Protein AF-A0A537YDV1-F1 (afdb_monomer_lite)

Sequence (171 aa):
MAINADSAADFANNITAQIGNPHTTGAFTPDIQFTTKGKDVPDKITSIGLTVATAITKVRFGMGRPDAKNRAATDEMVTAIADHEGKHRQIFEATAAAALTAAQRFVGTGNTTAANKALTTDLKCAANKQHEALDAQEGLLSVDAGLKVTKKASGAKYPCPAAAASGPKKP

Structure (mmCIF, N/CA/C/O backbone):
data_AF-A0A537YDV1-F1
#
_entry.id   AF-A0A537YDV1-F1
#
loop_
_atom_site.group_PDB
_atom_site.id
_atom_site.type_symbol
_atom_site.label_atom_id
_atom_site.label_alt_id
_atom_site.label_comp_id
_atom_site.label_asym_id
_atom_site.label_entity_id
_atom_site.label_seq_id
_atom_site.pdbx_PDB_ins_code
_atom_site.Cartn_x
_atom_site.Cartn_y
_atom_site.Cartn_z
_atom_site.occupancy
_atom_site.B_iso_or_equiv
_atom_site.auth_seq_id
_atom_site.auth_comp_id
_atom_site.auth_asym_id
_atom_site.auth_atom_id
_atom_site.pdbx_PDB_model_num
ATOM 1 N N . MET A 1 1 ? -3.318 5.305 -16.253 1.00 81.44 1 MET A N 1
ATOM 2 C CA . MET A 1 1 ? -2.460 6.386 -16.780 1.00 81.44 1 MET A CA 1
ATOM 3 C C . MET A 1 1 ? -1.471 5.781 -17.764 1.00 81.44 1 MET A C 1
ATOM 5 O O . MET A 1 1 ? -1.113 4.620 -17.583 1.00 81.44 1 MET A O 1
ATOM 9 N N . ALA A 1 2 ? -1.099 6.504 -18.818 1.00 87.75 2 ALA A N 1
ATOM 10 C CA . ALA A 1 2 ? -0.253 5.985 -19.891 1.00 87.75 2 ALA A CA 1
ATOM 11 C C . ALA A 1 2 ? 0.971 6.886 -20.102 1.00 87.75 2 ALA A C 1
ATOM 13 O O . ALA A 1 2 ? 0.832 8.105 -20.071 1.00 87.75 2 ALA A O 1
ATOM 14 N N . ILE A 1 3 ? 2.144 6.282 -20.306 1.00 88.44 3 ILE A N 1
ATOM 15 C CA . ILE A 1 3 ? 3.412 6.979 -20.553 1.00 88.44 3 ILE A CA 1
ATOM 16 C C . ILE A 1 3 ? 3.826 6.748 -22.003 1.00 88.44 3 ILE A C 1
ATOM 18 O O . ILE A 1 3 ? 4.059 5.608 -22.413 1.00 88.44 3 ILE A O 1
ATOM 22 N N . ASN A 1 4 ? 3.944 7.832 -22.762 1.00 91.19 4 ASN A N 1
ATOM 23 C CA . ASN A 1 4 ? 4.485 7.806 -24.117 1.00 91.19 4 ASN A CA 1
ATOM 24 C C . ASN A 1 4 ? 6.009 7.920 -24.025 1.00 91.19 4 ASN A C 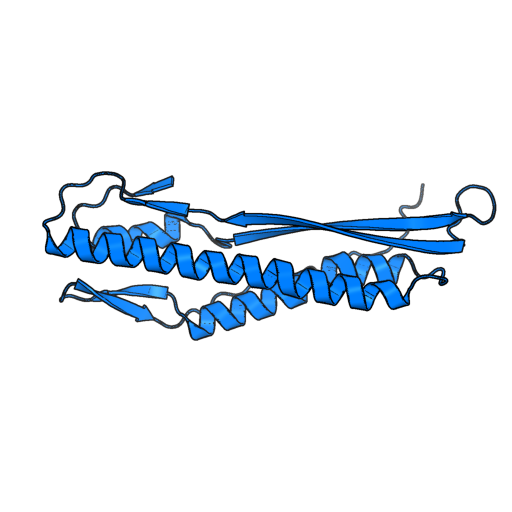1
ATOM 26 O O . ASN A 1 4 ? 6.512 8.879 -23.444 1.00 91.19 4 ASN A O 1
ATOM 30 N N . ALA A 1 5 ? 6.730 6.934 -24.554 1.00 90.69 5 ALA A N 1
ATOM 31 C CA . ALA A 1 5 ? 8.186 6.871 -24.480 1.00 90.69 5 ALA A CA 1
ATOM 32 C C . ALA A 1 5 ? 8.758 6.156 -25.709 1.00 90.69 5 ALA A C 1
ATOM 34 O O . ALA A 1 5 ? 8.248 5.107 -26.107 1.00 90.69 5 ALA A O 1
ATOM 35 N N . ASP A 1 6 ? 9.823 6.705 -26.286 1.00 91.88 6 ASP A N 1
ATOM 36 C CA . ASP A 1 6 ? 10.509 6.103 -27.435 1.00 91.88 6 ASP A CA 1
ATOM 37 C C . ASP A 1 6 ? 11.673 5.194 -27.004 1.00 91.88 6 ASP A C 1
ATOM 39 O O . ASP A 1 6 ? 12.198 4.432 -27.813 1.00 91.88 6 ASP A O 1
ATOM 43 N N . SER A 1 7 ? 12.037 5.202 -25.716 1.00 92.31 7 SER A N 1
ATOM 44 C CA . SER A 1 7 ? 13.035 4.307 -25.127 1.00 92.31 7 SER A CA 1
ATOM 45 C C . SER A 1 7 ? 12.639 3.831 -23.725 1.00 92.31 7 SER A C 1
ATOM 47 O O . SER A 1 7 ? 11.815 4.444 -23.040 1.00 92.31 7 SER A O 1
ATOM 49 N N . ALA A 1 8 ? 13.261 2.743 -23.265 1.00 90.94 8 ALA A N 1
ATOM 50 C CA . ALA A 1 8 ? 13.071 2.249 -21.902 1.00 90.94 8 ALA A CA 1
ATOM 51 C C . ALA A 1 8 ? 13.610 3.240 -20.851 1.00 90.94 8 ALA A C 1
ATOM 53 O O . ALA A 1 8 ? 13.020 3.392 -19.784 1.00 90.94 8 ALA A O 1
ATOM 54 N N . ALA A 1 9 ? 14.690 3.966 -21.157 1.00 90.00 9 ALA A N 1
ATOM 55 C CA . ALA A 1 9 ? 15.215 5.007 -20.274 1.00 90.00 9 ALA A CA 1
ATOM 56 C C . ALA A 1 9 ? 14.220 6.171 -20.112 1.00 90.00 9 ALA A C 1
ATOM 58 O O . ALA A 1 9 ? 13.983 6.624 -18.992 1.00 90.00 9 ALA A O 1
ATOM 59 N N . ASP A 1 10 ? 13.577 6.605 -21.200 1.00 91.00 10 ASP A N 1
ATOM 60 C CA . ASP A 1 10 ? 12.549 7.653 -21.148 1.00 91.00 10 ASP A CA 1
ATOM 61 C C . ASP A 1 10 ? 11.329 7.201 -20.349 1.00 91.00 10 ASP A C 1
ATOM 63 O O . ASP A 1 10 ? 10.787 7.960 -19.543 1.00 91.00 10 ASP A O 1
ATOM 67 N N . PHE A 1 11 ? 10.912 5.945 -20.529 1.00 91.69 11 PHE A N 1
ATOM 68 C CA . PHE A 1 11 ? 9.839 5.368 -19.729 1.00 91.69 11 PHE A CA 1
ATOM 69 C C . PHE A 1 11 ? 10.203 5.380 -18.237 1.00 91.69 11 PHE A C 1
ATOM 71 O O . PHE A 1 11 ? 9.433 5.908 -17.436 1.00 91.69 11 PHE A O 1
ATOM 78 N N . ALA A 1 12 ? 11.395 4.890 -17.872 1.00 88.38 12 ALA A N 1
ATOM 79 C CA . ALA A 1 12 ? 11.908 4.878 -16.498 1.00 88.38 12 ALA A CA 1
ATOM 80 C C . ALA A 1 12 ? 11.917 6.272 -15.853 1.00 88.38 12 ALA A C 1
ATOM 82 O O . ALA A 1 12 ? 11.454 6.431 -14.724 1.00 88.38 12 ALA A O 1
ATOM 83 N N . ASN A 1 13 ? 12.374 7.290 -16.584 1.00 85.88 13 ASN A N 1
ATOM 84 C CA . ASN A 1 13 ? 12.418 8.670 -16.097 1.00 85.88 13 ASN A CA 1
ATOM 85 C C . ASN A 1 13 ? 11.020 9.248 -15.828 1.00 85.88 13 ASN A C 1
ATOM 87 O O . ASN A 1 13 ? 10.839 10.038 -14.902 1.00 85.88 13 ASN A O 1
ATOM 91 N N . ASN A 1 14 ? 10.025 8.838 -16.614 1.00 87.31 14 ASN A N 1
ATOM 92 C CA . ASN A 1 14 ? 8.667 9.358 -16.508 1.00 87.31 14 ASN A CA 1
ATOM 93 C C . ASN A 1 14 ? 7.819 8.635 -15.454 1.00 87.31 14 ASN A C 1
ATOM 95 O O . ASN A 1 14 ? 6.864 9.228 -14.956 1.00 87.31 14 ASN A O 1
ATOM 99 N N . ILE A 1 15 ? 8.146 7.390 -15.084 1.00 85.81 15 ILE A N 1
ATOM 100 C CA . ILE A 1 15 ? 7.353 6.597 -14.127 1.00 85.81 15 ILE A CA 1
ATOM 101 C C . ILE A 1 15 ? 7.134 7.352 -12.816 1.00 85.81 15 ILE A C 1
ATOM 103 O O . ILE A 1 15 ? 5.983 7.526 -12.423 1.00 85.81 15 ILE A O 1
ATOM 107 N N . THR A 1 16 ? 8.198 7.837 -12.169 1.00 75.69 16 THR A N 1
ATOM 108 C CA . THR A 1 16 ? 8.116 8.461 -10.834 1.00 75.69 16 THR A CA 1
ATOM 109 C C . THR A 1 16 ? 7.170 9.660 -10.808 1.00 75.69 16 THR A C 1
ATOM 111 O O . THR A 1 16 ? 6.337 9.777 -9.912 1.00 75.69 16 THR A O 1
ATOM 114 N N . ALA A 1 17 ? 7.257 10.537 -11.813 1.00 78.31 17 ALA A N 1
ATOM 115 C CA . ALA A 1 17 ? 6.384 11.706 -11.918 1.00 78.31 17 ALA A CA 1
ATOM 116 C C . ALA A 1 17 ? 4.914 11.319 -12.134 1.00 78.31 17 ALA A C 1
ATOM 118 O O . ALA A 1 17 ? 4.011 12.037 -11.714 1.00 78.31 17 ALA A O 1
ATOM 119 N N . GLN A 1 18 ? 4.680 10.188 -12.794 1.00 80.25 18 GLN A N 1
ATOM 120 C CA . GLN A 1 18 ? 3.354 9.728 -13.173 1.00 80.25 18 GLN A CA 1
ATOM 121 C C . GLN A 1 18 ? 2.685 8.992 -12.005 1.00 80.25 18 GLN A C 1
ATOM 123 O O . GLN A 1 18 ? 1.529 9.267 -11.690 1.00 80.25 18 GLN A O 1
ATOM 128 N N . ILE A 1 19 ? 3.378 8.059 -11.341 1.00 76.81 19 ILE A N 1
ATOM 129 C CA . ILE A 1 19 ? 2.783 7.268 -10.247 1.00 76.81 19 ILE A CA 1
ATOM 130 C C . ILE A 1 19 ? 2.533 8.101 -8.984 1.00 76.81 19 ILE A C 1
ATOM 132 O O . ILE A 1 19 ? 1.613 7.792 -8.225 1.00 76.81 19 ILE A O 1
ATOM 136 N N . GLY A 1 20 ? 3.304 9.178 -8.797 1.00 71.56 20 GLY A N 1
ATOM 137 C CA . GLY A 1 20 ? 3.243 10.028 -7.614 1.00 71.56 20 GLY A CA 1
ATOM 138 C C . GLY A 1 20 ? 3.803 9.352 -6.359 1.00 71.56 20 GLY A C 1
ATOM 139 O O . GLY A 1 20 ? 4.278 8.222 -6.386 1.00 71.56 20 GLY A O 1
ATOM 140 N N . ASN A 1 21 ? 3.760 10.067 -5.235 1.00 67.50 21 ASN A N 1
ATOM 141 C CA . ASN A 1 21 ? 4.153 9.543 -3.930 1.00 67.50 21 ASN A CA 1
ATOM 142 C C . ASN A 1 21 ? 3.128 9.992 -2.870 1.00 67.50 21 ASN A C 1
ATOM 144 O O . ASN A 1 21 ? 2.980 11.204 -2.675 1.00 67.50 21 ASN A O 1
ATOM 148 N N . PRO A 1 22 ? 2.427 9.075 -2.175 1.00 65.81 22 PRO A N 1
ATOM 149 C CA . PRO A 1 22 ? 2.486 7.609 -2.290 1.00 65.81 22 PRO A CA 1
ATOM 150 C C . PRO A 1 22 ? 1.764 7.054 -3.535 1.00 65.81 22 PRO A C 1
ATOM 152 O O . PRO A 1 22 ? 0.717 7.567 -3.928 1.00 65.81 22 PRO A O 1
ATOM 155 N N . HIS A 1 23 ? 2.298 5.973 -4.118 1.00 74.44 23 HIS A N 1
ATOM 156 C CA . HIS A 1 23 ? 1.760 5.292 -5.315 1.00 74.44 23 HIS A CA 1
ATOM 157 C C . HIS A 1 23 ? 0.620 4.293 -5.032 1.00 74.44 23 HIS A C 1
ATOM 159 O O . HIS A 1 23 ? -0.228 4.052 -5.898 1.00 74.44 23 HIS A O 1
ATOM 165 N N . THR A 1 24 ? 0.519 3.810 -3.789 1.00 82.44 24 THR A N 1
ATOM 166 C CA . THR A 1 24 ? -0.660 3.110 -3.255 1.00 82.44 24 THR A CA 1
ATOM 167 C C . THR A 1 24 ? -1.204 3.874 -2.046 1.00 82.44 24 THR A C 1
ATOM 169 O O . THR A 1 24 ? -0.462 4.230 -1.131 1.00 82.44 24 THR A O 1
ATOM 172 N N . THR A 1 25 ? -2.518 4.106 -2.006 1.00 82.19 25 THR A N 1
ATOM 173 C CA . THR A 1 25 ? -3.193 4.764 -0.872 1.00 82.19 25 THR A CA 1
ATOM 174 C C . THR A 1 25 ? -4.179 3.826 -0.185 1.00 82.19 25 THR A C 1
ATOM 176 O O . THR A 1 25 ? -4.800 2.979 -0.830 1.00 82.19 25 THR A O 1
ATOM 179 N N . GLY A 1 26 ? -4.319 3.986 1.133 1.00 84.06 26 GLY A N 1
ATOM 180 C CA . GLY A 1 26 ? -5.252 3.234 1.968 1.00 84.06 26 GLY A CA 1
ATOM 181 C C . GLY A 1 26 ? -6.108 4.166 2.825 1.00 84.06 26 GLY A C 1
ATOM 182 O O . GLY A 1 26 ? -5.589 5.084 3.469 1.00 84.06 26 GLY A O 1
ATOM 183 N N . ALA A 1 27 ? -7.417 3.923 2.837 1.00 86.94 27 ALA A N 1
ATOM 184 C CA . ALA A 1 27 ? -8.377 4.542 3.739 1.00 86.94 27 ALA A CA 1
ATOM 185 C C . ALA A 1 27 ? -8.967 3.480 4.674 1.00 86.94 27 ALA A C 1
ATOM 187 O O . ALA A 1 27 ? -9.393 2.410 4.234 1.00 86.94 27 ALA A O 1
ATOM 188 N N . PHE A 1 28 ? -8.980 3.798 5.968 1.00 89.88 28 PHE A N 1
ATOM 189 C CA . PHE A 1 28 ? -9.448 2.920 7.037 1.00 89.88 28 PHE A CA 1
ATOM 190 C C . PHE A 1 28 ? -10.646 3.572 7.707 1.00 89.88 28 PHE A C 1
ATOM 192 O O . PHE A 1 28 ? -10.526 4.667 8.262 1.00 89.88 28 PHE A O 1
ATOM 199 N N . THR A 1 29 ? -11.793 2.909 7.648 1.00 91.25 29 THR A N 1
ATOM 200 C CA . THR A 1 29 ? -13.035 3.394 8.249 1.00 91.25 29 THR A CA 1
ATOM 201 C C . THR A 1 29 ? -13.477 2.397 9.315 1.00 91.25 29 THR A C 1
ATOM 203 O O . THR A 1 29 ? -13.995 1.331 8.969 1.00 91.25 29 THR A O 1
ATOM 206 N N . PRO A 1 30 ? -13.234 2.698 10.603 1.00 91.75 30 PRO A N 1
ATOM 207 C CA . PRO A 1 30 ? -13.720 1.878 11.703 1.00 91.75 30 PRO A CA 1
ATOM 208 C C . PRO A 1 30 ? -15.245 1.910 11.772 1.00 91.75 30 PRO A C 1
ATOM 210 O O . PRO A 1 30 ? -15.852 2.969 11.617 1.00 91.75 30 PRO A O 1
ATOM 213 N N . ASP A 1 31 ? -15.840 0.767 12.084 1.00 92.44 31 ASP A N 1
ATOM 214 C CA . ASP A 1 31 ? -17.250 0.635 12.442 1.00 92.44 31 ASP A CA 1
ATOM 215 C C . ASP A 1 31 ? -17.317 0.121 13.883 1.00 92.44 31 ASP A C 1
ATOM 217 O O . ASP A 1 31 ? -17.062 -1.052 14.143 1.00 92.44 31 ASP A O 1
ATOM 221 N N . ILE A 1 32 ? -17.546 1.011 14.850 1.00 90.38 32 ILE A N 1
ATOM 222 C CA . ILE A 1 32 ? -17.566 0.661 16.277 1.00 90.38 32 ILE A CA 1
ATOM 223 C C . ILE A 1 32 ? -18.982 0.870 16.799 1.00 90.38 32 ILE A C 1
ATOM 225 O O . ILE A 1 32 ? -19.442 2.005 16.931 1.00 90.38 32 ILE A O 1
ATOM 229 N N . GLN A 1 33 ? -19.644 -0.226 17.154 1.00 91.88 33 GLN A N 1
ATOM 230 C CA . GLN A 1 33 ? -20.973 -0.212 17.756 1.00 91.88 33 GLN A CA 1
ATOM 231 C C . GLN A 1 33 ? -20.860 -0.296 19.277 1.00 91.88 33 GLN A C 1
ATOM 233 O O . GLN A 1 33 ? -20.025 -1.033 19.806 1.00 91.88 33 GLN A O 1
ATOM 238 N N . PHE A 1 34 ? -21.701 0.449 19.994 1.00 91.38 34 PHE A N 1
ATOM 239 C CA . PHE A 1 34 ? -21.701 0.480 21.455 1.00 91.38 34 PHE A CA 1
ATOM 240 C C . PHE A 1 34 ? -23.113 0.587 22.035 1.00 91.38 34 PHE A C 1
ATOM 242 O O . PHE A 1 34 ? -24.007 1.179 21.432 1.00 91.38 34 PHE A O 1
ATOM 249 N N . THR A 1 35 ? -23.309 0.034 23.232 1.00 89.25 35 THR A N 1
ATOM 250 C CA . THR A 1 35 ? -24.458 0.355 24.083 1.00 89.25 35 THR A CA 1
ATOM 251 C C . THR A 1 35 ? -24.301 1.755 24.661 1.00 89.25 35 THR A C 1
ATOM 253 O O . THR A 1 35 ? -23.182 2.236 24.850 1.00 89.25 35 THR A O 1
ATOM 256 N N . THR A 1 36 ? -25.415 2.405 24.986 1.00 86.31 36 THR A N 1
ATOM 257 C CA . THR A 1 36 ? -25.421 3.701 25.668 1.00 86.31 36 THR A CA 1
ATOM 258 C C . THR A 1 36 ? -25.931 3.572 27.099 1.00 86.31 36 THR A C 1
ATOM 260 O O . THR A 1 36 ? -26.824 2.777 27.397 1.00 86.31 36 THR A O 1
ATOM 263 N N . LYS A 1 37 ? -25.380 4.383 28.004 1.00 82.56 37 LYS A N 1
ATOM 264 C CA . LYS A 1 37 ? -25.906 4.581 29.355 1.00 82.56 37 LYS A CA 1
ATOM 265 C C . LYS A 1 37 ? -26.574 5.952 29.430 1.00 82.56 37 LYS A C 1
ATOM 267 O O . LYS A 1 37 ? -25.917 6.967 29.627 1.00 82.56 37 LYS A O 1
ATOM 272 N N . GLY A 1 38 ? -27.897 5.981 29.293 1.00 75.38 38 GLY A N 1
ATOM 273 C CA . GLY A 1 38 ? -28.655 7.234 29.216 1.00 75.38 38 GLY A CA 1
ATOM 274 C C . GLY A 1 38 ? -28.572 7.882 27.831 1.00 75.38 38 GLY A C 1
ATOM 275 O O . GLY A 1 38 ? -28.255 7.213 26.849 1.00 75.38 38 GLY A O 1
ATOM 276 N N . LYS A 1 39 ? -28.896 9.178 27.737 1.00 68.25 39 LYS A N 1
ATOM 277 C CA . LYS A 1 39 ? -28.873 9.909 26.462 1.00 68.25 39 LYS A CA 1
ATOM 278 C C . LYS A 1 39 ? -27.422 10.105 26.009 1.00 68.25 39 LYS A C 1
ATOM 280 O O . LYS A 1 39 ? -26.713 10.942 26.555 1.00 68.25 39 LYS A O 1
ATOM 285 N N . ASP A 1 40 ? -27.005 9.289 25.046 1.00 72.81 40 ASP A N 1
ATOM 286 C CA . ASP A 1 40 ? -25.801 9.461 24.222 1.00 72.81 40 ASP A CA 1
ATOM 287 C C . ASP A 1 40 ? -24.436 9.303 24.914 1.00 72.81 40 ASP A C 1
ATOM 289 O O . ASP A 1 40 ? -23.415 9.705 24.358 1.00 72.81 40 ASP A O 1
ATOM 293 N N . VAL A 1 41 ? -24.370 8.667 26.090 1.00 80.00 41 VAL A N 1
ATOM 294 C CA . VAL A 1 41 ? -23.084 8.307 26.719 1.00 80.00 41 VAL A CA 1
ATOM 295 C C . VAL A 1 41 ? -22.714 6.872 26.333 1.00 80.00 41 VAL A C 1
ATOM 297 O O . VAL A 1 41 ? -23.433 5.957 26.738 1.00 80.00 41 VAL A O 1
ATOM 300 N N . PRO A 1 42 ? -21.621 6.631 25.584 1.00 80.06 42 PRO A N 1
ATOM 301 C CA . PRO A 1 42 ? -21.154 5.278 25.282 1.00 80.06 42 PRO A CA 1
ATOM 302 C C . PRO A 1 42 ? -20.832 4.497 26.564 1.00 80.06 42 PRO A C 1
ATOM 304 O O . PRO A 1 42 ? -20.158 5.017 27.451 1.00 80.06 42 PRO A O 1
ATOM 307 N N . ASP A 1 43 ? -21.298 3.252 26.656 1.00 88.19 43 ASP A N 1
ATOM 308 C CA . ASP A 1 43 ? -21.086 2.359 27.802 1.00 88.19 43 ASP A CA 1
ATOM 309 C C . ASP A 1 43 ? -20.131 1.220 27.447 1.00 88.19 43 ASP A C 1
ATOM 311 O O . ASP A 1 43 ? -19.007 1.168 27.946 1.00 88.19 43 ASP A O 1
ATOM 315 N N . LYS A 1 44 ? -20.549 0.316 26.556 1.00 92.94 44 LYS A N 1
ATOM 316 C CA . LYS A 1 44 ? -19.748 -0.847 26.166 1.00 92.94 44 LYS A CA 1
ATOM 317 C C . LYS A 1 44 ? -19.797 -1.069 24.674 1.00 92.94 44 LYS A C 1
ATOM 319 O O . LYS A 1 44 ? -20.861 -1.038 24.068 1.00 92.94 44 LYS A O 1
ATOM 324 N N . ILE A 1 45 ? -18.646 -1.363 24.092 1.00 93.44 45 ILE A N 1
ATOM 325 C CA . ILE A 1 45 ? -18.541 -1.775 22.699 1.00 93.44 45 ILE A CA 1
ATOM 326 C C . ILE A 1 45 ? -19.196 -3.150 22.534 1.00 93.44 45 ILE A C 1
ATOM 328 O O . ILE A 1 45 ? -18.855 -4.091 23.252 1.00 93.44 45 ILE A O 1
ATOM 332 N N . THR A 1 46 ? -20.110 -3.268 21.577 1.00 94.12 46 THR A N 1
ATOM 333 C CA . THR A 1 46 ? -20.813 -4.514 21.236 1.00 94.12 46 THR A CA 1
ATOM 334 C C . THR A 1 46 ? -20.221 -5.190 20.009 1.00 94.12 46 THR A C 1
ATOM 336 O O . THR A 1 46 ? -20.207 -6.415 19.936 1.00 94.12 46 THR A O 1
ATOM 339 N N . SER A 1 47 ? -19.718 -4.404 19.059 1.00 94.12 47 SER A N 1
ATOM 340 C CA . SER A 1 47 ? -19.141 -4.898 17.813 1.00 94.12 47 SER A CA 1
ATOM 341 C C . SER A 1 47 ? -18.078 -3.937 17.294 1.00 94.12 47 SER A C 1
ATOM 343 O O . SER A 1 47 ? -18.158 -2.725 17.506 1.00 94.12 47 SER A O 1
ATOM 345 N N . ILE A 1 48 ? -17.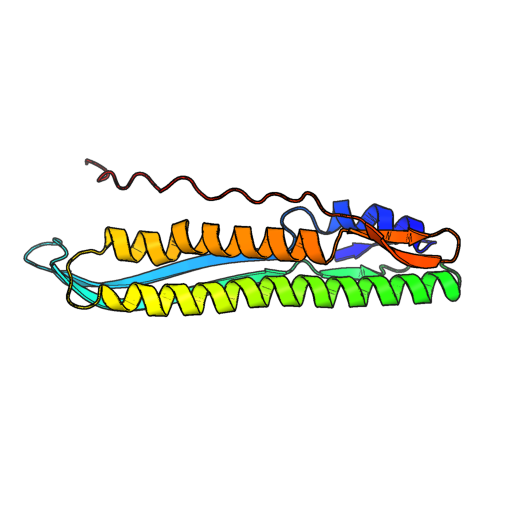079 -4.498 16.618 1.00 95.31 48 ILE A N 1
ATOM 346 C CA . ILE A 1 48 ? -16.020 -3.761 15.936 1.00 95.31 48 ILE A CA 1
ATOM 347 C C . ILE A 1 48 ? -15.852 -4.356 14.541 1.00 95.31 48 ILE A C 1
ATOM 349 O O . ILE A 1 48 ? -15.573 -5.546 14.393 1.00 95.31 48 ILE A O 1
ATOM 353 N N . GLY A 1 49 ? -15.963 -3.499 13.537 1.00 93.75 49 GLY A N 1
ATOM 354 C CA . GLY A 1 49 ? -15.637 -3.750 12.147 1.00 93.75 49 GLY A CA 1
ATOM 355 C C . GLY A 1 49 ? -14.619 -2.740 11.624 1.00 93.75 49 GLY A C 1
ATOM 356 O O . GLY A 1 49 ? -14.326 -1.712 12.243 1.00 93.75 49 GLY A O 1
ATOM 357 N N . LEU A 1 50 ? -14.067 -3.046 10.456 1.00 94.62 50 LEU A N 1
ATOM 358 C CA . LEU A 1 50 ? -13.157 -2.167 9.740 1.00 94.62 50 LEU A CA 1
ATOM 359 C C . LEU A 1 50 ? -13.399 -2.313 8.242 1.00 94.62 50 LEU A C 1
ATOM 361 O O . LEU A 1 50 ? -13.270 -3.407 7.695 1.00 94.62 50 LEU A O 1
ATOM 365 N N . THR A 1 51 ? -13.701 -1.203 7.578 1.00 93.62 51 THR A N 1
ATOM 366 C CA . THR A 1 51 ? -13.692 -1.133 6.116 1.00 93.62 51 THR A CA 1
ATOM 367 C C . THR A 1 51 ? -12.342 -0.610 5.648 1.00 93.62 51 THR A C 1
ATOM 369 O O . THR A 1 51 ? -11.858 0.413 6.138 1.00 93.62 51 THR A O 1
ATOM 372 N N . VAL A 1 52 ? -11.741 -1.314 4.689 1.00 91.88 52 VAL A N 1
ATOM 373 C CA . VAL A 1 52 ? -10.463 -0.952 4.072 1.00 91.88 52 VAL A CA 1
ATOM 374 C C . VAL A 1 52 ? -10.709 -0.654 2.601 1.00 91.88 52 VAL A C 1
ATOM 376 O O . VAL A 1 52 ? -11.156 -1.525 1.858 1.00 91.88 52 VAL A O 1
ATOM 379 N N . ALA A 1 53 ? -10.396 0.563 2.172 1.00 90.31 53 ALA A N 1
ATOM 380 C CA . ALA A 1 53 ? -10.393 0.934 0.764 1.00 90.31 53 ALA A CA 1
ATOM 381 C C . ALA A 1 53 ? -8.954 1.203 0.322 1.00 90.31 53 ALA A C 1
ATOM 383 O O . ALA A 1 53 ? -8.279 2.059 0.893 1.00 90.31 53 ALA A O 1
ATOM 384 N N . THR A 1 54 ? -8.483 0.471 -0.688 1.00 88.94 54 THR A N 1
ATOM 385 C CA . THR A 1 54 ? -7.158 0.672 -1.287 1.00 88.94 54 THR A CA 1
ATOM 386 C C . THR A 1 54 ? -7.287 1.131 -2.733 1.00 88.94 54 THR A C 1
ATOM 388 O O . THR A 1 54 ? -8.168 0.682 -3.469 1.00 88.94 54 THR A O 1
ATOM 391 N N . ALA A 1 55 ? -6.394 2.023 -3.151 1.00 85.94 55 ALA A N 1
ATOM 392 C CA . ALA A 1 55 ? -6.267 2.453 -4.536 1.00 85.94 55 ALA A CA 1
ATOM 393 C C . ALA A 1 55 ? -4.808 2.328 -4.983 1.00 85.94 55 ALA A C 1
ATOM 395 O O . ALA A 1 55 ? -3.906 2.810 -4.299 1.00 85.94 55 ALA A O 1
ATOM 396 N N . ILE A 1 56 ? -4.609 1.684 -6.137 1.00 84.69 56 ILE A N 1
ATOM 397 C CA . ILE A 1 56 ? -3.307 1.517 -6.790 1.00 84.69 56 ILE A CA 1
ATOM 398 C C . ILE A 1 56 ? -3.290 2.350 -8.067 1.00 84.69 56 ILE A C 1
ATOM 400 O O . ILE A 1 56 ? -4.129 2.147 -8.956 1.00 84.69 56 ILE A O 1
ATOM 404 N N . THR A 1 57 ? -2.291 3.213 -8.207 1.00 82.44 57 THR A N 1
ATOM 405 C CA . THR A 1 57 ? -2.023 3.891 -9.474 1.00 82.44 57 THR A CA 1
ATOM 406 C C . THR A 1 57 ? -1.319 2.933 -10.435 1.00 82.44 57 THR A C 1
ATOM 408 O O . THR A 1 57 ? -0.204 2.492 -10.190 1.00 82.44 57 THR A O 1
ATOM 411 N N . LYS A 1 58 ? -1.960 2.607 -11.567 1.00 81.75 58 LYS A N 1
ATOM 412 C CA . LYS A 1 58 ? -1.372 1.746 -12.612 1.00 81.75 58 LYS A CA 1
ATOM 413 C C . LYS A 1 58 ? -0.840 2.564 -13.790 1.00 81.75 58 LYS A C 1
ATOM 415 O O . LYS A 1 58 ? -1.596 3.314 -14.428 1.00 81.75 58 LYS A O 1
ATOM 420 N N . VAL A 1 59 ? 0.430 2.346 -14.125 1.00 85.69 59 VAL A N 1
ATOM 421 C CA . VAL A 1 59 ? 1.071 2.820 -15.361 1.00 85.69 59 VAL A CA 1
ATOM 422 C C . VAL A 1 59 ? 0.920 1.805 -16.486 1.00 85.69 59 VAL A C 1
ATOM 424 O O . VAL A 1 59 ? 0.855 0.598 -16.264 1.00 85.69 59 VAL A O 1
ATOM 427 N N . ARG A 1 60 ? 0.840 2.312 -17.714 1.00 87.38 60 ARG A N 1
ATOM 428 C CA . ARG A 1 60 ? 0.837 1.528 -18.950 1.00 87.38 60 ARG A CA 1
ATOM 429 C C . ARG A 1 60 ? 1.735 2.210 -19.970 1.00 87.38 60 ARG A C 1
ATOM 431 O O . ARG A 1 60 ? 1.864 3.434 -19.951 1.00 87.38 60 ARG A O 1
ATOM 438 N N . PHE A 1 61 ? 2.291 1.437 -20.891 1.00 88.12 61 PHE A N 1
ATOM 439 C CA . PHE A 1 61 ? 2.940 2.001 -22.065 1.00 88.12 61 PHE A CA 1
ATOM 440 C C . PHE A 1 61 ? 1.896 2.609 -23.022 1.00 88.12 61 PHE A C 1
ATOM 442 O O . PHE A 1 61 ? 0.895 1.969 -23.341 1.00 88.12 61 PHE A O 1
ATOM 449 N N . GLY A 1 62 ? 2.101 3.868 -23.420 1.00 84.62 62 GLY A N 1
ATOM 450 C CA . GLY A 1 62 ? 1.112 4.729 -24.084 1.00 84.62 62 GLY A CA 1
ATOM 451 C C . GLY A 1 62 ? 1.258 4.898 -25.599 1.00 84.62 62 GLY A C 1
ATOM 452 O O . GLY A 1 62 ? 0.516 5.685 -26.176 1.00 84.62 62 GLY A O 1
ATOM 453 N N . MET A 1 63 ? 2.130 4.111 -26.245 1.00 74.81 63 MET A N 1
ATOM 454 C CA . MET A 1 63 ? 2.396 4.100 -27.700 1.00 74.81 63 MET A CA 1
ATOM 455 C C . MET A 1 63 ? 3.434 5.114 -28.221 1.00 74.81 63 MET A C 1
ATOM 457 O O . MET A 1 63 ? 3.174 5.851 -29.170 1.00 74.81 63 MET A O 1
ATOM 461 N N . GLY A 1 64 ? 4.650 5.096 -27.667 1.00 83.06 64 GLY A N 1
ATOM 462 C CA . GLY A 1 64 ? 5.822 5.611 -28.397 1.00 83.06 64 GLY A CA 1
ATOM 463 C C . GLY A 1 64 ? 6.266 4.675 -29.532 1.00 83.06 64 GLY A C 1
ATOM 464 O O . GLY A 1 64 ? 5.601 3.673 -29.821 1.00 83.06 64 GLY A O 1
ATOM 465 N N . ARG A 1 65 ? 7.407 4.969 -30.163 1.00 88.19 65 ARG A N 1
ATOM 466 C CA . ARG A 1 65 ? 8.010 4.170 -31.251 1.00 88.19 65 ARG A CA 1
ATOM 467 C C . ARG A 1 65 ? 9.335 3.488 -30.848 1.00 88.19 65 ARG A C 1
ATOM 469 O O . ARG A 1 65 ? 10.318 3.634 -31.575 1.00 88.19 65 ARG A O 1
ATOM 476 N N . PRO A 1 66 ? 9.397 2.740 -29.730 1.00 91.00 66 PRO A N 1
ATOM 477 C CA . PRO A 1 66 ? 10.610 2.037 -29.343 1.00 91.00 66 PRO A CA 1
ATOM 478 C C . PRO A 1 66 ? 10.922 0.901 -30.316 1.00 91.00 66 PRO A C 1
ATOM 480 O O . PRO A 1 66 ? 10.023 0.269 -30.879 1.00 91.00 66 PRO A O 1
ATOM 483 N N . ASP A 1 67 ? 12.208 0.588 -30.458 1.00 93.44 67 ASP A N 1
ATOM 484 C CA . ASP A 1 67 ? 12.615 -0.678 -31.058 1.00 93.44 67 ASP A CA 1
ATOM 485 C C . ASP A 1 67 ? 12.176 -1.879 -30.192 1.00 93.44 67 ASP A C 1
ATOM 487 O O . ASP A 1 67 ? 11.716 -1.742 -29.053 1.00 93.44 67 ASP A O 1
ATOM 491 N N . ALA A 1 68 ? 12.320 -3.091 -30.732 1.00 92.81 68 ALA A N 1
ATOM 492 C CA . ALA A 1 68 ? 11.869 -4.308 -30.059 1.00 92.81 68 ALA A CA 1
ATOM 493 C C . ALA A 1 68 ? 12.532 -4.533 -28.685 1.00 92.81 68 ALA A C 1
ATOM 495 O O . ALA A 1 68 ? 11.880 -5.044 -27.774 1.00 92.81 68 ALA A O 1
ATOM 496 N N . LYS A 1 69 ? 13.802 -4.139 -28.515 1.00 92.69 69 LYS A N 1
ATOM 497 C CA . LYS A 1 69 ? 14.530 -4.326 -27.251 1.00 92.69 69 LYS A CA 1
ATOM 498 C C . LYS A 1 69 ? 14.032 -3.353 -26.185 1.00 92.69 69 LYS A C 1
ATOM 500 O O . LYS A 1 69 ? 13.763 -3.761 -25.059 1.00 92.69 69 LYS A O 1
ATOM 505 N N . ASN A 1 70 ? 13.845 -2.088 -26.551 1.00 93.50 70 ASN A N 1
ATOM 506 C CA . ASN A 1 70 ? 13.282 -1.068 -25.671 1.00 93.50 70 ASN A CA 1
ATOM 507 C C . ASN A 1 70 ? 11.834 -1.385 -25.286 1.00 93.50 70 ASN A C 1
ATOM 509 O O . ASN A 1 70 ? 11.445 -1.181 -24.134 1.00 93.50 70 ASN A O 1
ATOM 513 N N . ARG A 1 71 ? 11.043 -1.924 -26.222 1.00 93.12 71 ARG A N 1
ATOM 514 C CA . ARG A 1 71 ? 9.674 -2.366 -25.941 1.00 93.12 71 ARG A CA 1
ATOM 515 C C . ARG A 1 71 ? 9.648 -3.499 -24.919 1.00 93.12 71 ARG A C 1
ATOM 517 O O . ARG A 1 71 ? 8.908 -3.401 -23.949 1.00 93.12 71 ARG A O 1
ATOM 524 N N . ALA A 1 72 ? 10.497 -4.512 -25.090 1.00 92.38 72 ALA A N 1
ATOM 525 C CA . ALA A 1 72 ? 10.598 -5.624 -24.147 1.00 92.38 72 ALA A CA 1
ATOM 526 C C . ALA A 1 72 ? 10.984 -5.153 -22.734 1.00 92.38 72 ALA A C 1
ATOM 528 O O . ALA A 1 72 ? 10.315 -5.511 -21.768 1.00 92.38 72 ALA A O 1
ATOM 529 N N . ALA A 1 73 ? 11.994 -4.283 -22.614 1.00 92.81 73 ALA A N 1
ATOM 530 C CA . ALA A 1 73 ? 12.384 -3.704 -21.327 1.00 92.81 73 ALA A CA 1
ATOM 531 C C . ALA A 1 73 ? 11.265 -2.842 -20.702 1.00 92.81 73 ALA A C 1
ATOM 533 O O . ALA A 1 73 ? 11.084 -2.830 -19.486 1.00 92.81 73 ALA A O 1
ATOM 534 N N . THR A 1 74 ? 10.478 -2.139 -21.524 1.00 93.56 74 THR A N 1
ATOM 535 C CA . THR A 1 74 ? 9.315 -1.366 -21.054 1.00 93.56 74 THR A CA 1
ATOM 536 C C . THR A 1 74 ? 8.212 -2.266 -20.504 1.00 93.56 74 THR A C 1
ATOM 538 O O . THR A 1 74 ? 7.676 -1.993 -19.429 1.00 93.56 74 THR A O 1
ATOM 541 N N . ASP A 1 75 ? 7.898 -3.357 -21.200 1.00 92.12 75 ASP A N 1
ATOM 542 C CA . ASP A 1 75 ? 6.895 -4.329 -20.761 1.00 92.12 75 ASP A CA 1
ATOM 543 C C . ASP A 1 75 ? 7.333 -5.039 -19.458 1.00 92.12 75 ASP A C 1
ATOM 545 O O . ASP A 1 75 ? 6.513 -5.257 -18.558 1.00 92.12 75 ASP A O 1
ATOM 549 N N . GLU A 1 76 ? 8.633 -5.319 -19.302 1.00 92.44 76 GLU A N 1
ATOM 550 C CA . GLU A 1 76 ? 9.219 -5.829 -18.054 1.00 92.44 76 GLU A CA 1
ATOM 551 C C . GLU A 1 76 ? 9.033 -4.837 -16.895 1.00 92.44 76 GLU A C 1
ATOM 553 O O . GLU A 1 76 ? 8.564 -5.222 -15.822 1.00 92.44 76 GLU A O 1
ATOM 558 N N . MET A 1 77 ? 9.308 -3.545 -17.111 1.00 90.94 77 MET A N 1
ATOM 559 C CA . MET A 1 77 ? 9.075 -2.513 -16.094 1.00 90.94 77 MET A CA 1
ATOM 560 C C . MET A 1 77 ? 7.598 -2.380 -15.715 1.00 90.94 77 MET A C 1
ATOM 562 O O . MET A 1 77 ? 7.287 -2.274 -14.532 1.00 90.94 77 MET A O 1
ATOM 566 N N . VAL A 1 78 ? 6.673 -2.402 -16.682 1.00 91.69 78 VAL A N 1
ATOM 567 C CA . VAL A 1 78 ? 5.224 -2.344 -16.400 1.00 91.69 78 VAL A CA 1
ATOM 568 C C . VAL A 1 78 ? 4.796 -3.512 -15.512 1.00 91.69 78 VAL A C 1
ATOM 570 O O . VAL A 1 78 ? 4.026 -3.314 -14.569 1.00 91.69 78 VAL A O 1
ATOM 573 N N . THR A 1 79 ? 5.318 -4.708 -15.784 1.00 91.12 79 THR A N 1
ATOM 574 C CA . THR A 1 79 ? 5.051 -5.908 -14.981 1.00 91.12 79 THR A CA 1
ATOM 575 C C . THR A 1 79 ? 5.625 -5.762 -13.572 1.00 91.12 79 THR A C 1
ATOM 577 O O . THR A 1 79 ? 4.898 -5.926 -12.595 1.00 91.12 79 THR A O 1
ATOM 580 N N . ALA A 1 80 ? 6.891 -5.349 -13.455 1.00 90.19 80 ALA A N 1
ATOM 581 C CA . ALA A 1 80 ? 7.550 -5.146 -12.167 1.00 90.19 80 ALA A CA 1
ATOM 582 C C . ALA A 1 80 ? 6.829 -4.109 -11.287 1.00 90.19 80 ALA A C 1
ATOM 584 O O . ALA A 1 80 ? 6.711 -4.307 -10.078 1.00 90.19 80 ALA A O 1
ATOM 585 N N . ILE A 1 81 ? 6.310 -3.029 -11.882 1.00 89.25 81 ILE A N 1
ATOM 586 C CA . ILE A 1 81 ? 5.523 -2.019 -11.160 1.00 89.25 81 ILE A CA 1
ATOM 587 C C . ILE A 1 81 ? 4.200 -2.611 -10.686 1.00 89.25 81 ILE A C 1
ATOM 589 O O . ILE A 1 81 ? 3.845 -2.454 -9.523 1.00 89.25 81 ILE A O 1
ATOM 593 N N . ALA A 1 82 ? 3.473 -3.315 -11.555 1.00 89.06 82 ALA A N 1
ATOM 594 C CA . ALA A 1 82 ? 2.202 -3.925 -11.175 1.00 89.06 82 ALA A CA 1
ATOM 595 C C . ALA A 1 82 ? 2.356 -4.898 -9.990 1.00 89.06 82 ALA A C 1
ATOM 597 O O . ALA A 1 82 ? 1.519 -4.888 -9.083 1.00 89.06 82 ALA A O 1
ATOM 598 N N . ASP A 1 83 ? 3.435 -5.680 -9.975 1.00 90.44 83 ASP A N 1
ATOM 599 C CA . ASP A 1 83 ? 3.755 -6.603 -8.886 1.00 90.44 83 ASP A CA 1
ATOM 600 C C . ASP A 1 83 ? 4.120 -5.868 -7.588 1.00 90.44 83 ASP A C 1
ATOM 602 O O . ASP A 1 83 ? 3.642 -6.240 -6.512 1.00 90.44 83 ASP A O 1
ATOM 606 N N . HIS A 1 84 ? 4.936 -4.812 -7.672 1.00 90.06 84 HIS A N 1
ATOM 607 C CA . HIS A 1 84 ? 5.331 -3.988 -6.525 1.00 90.06 84 HIS A CA 1
ATOM 608 C C . HIS A 1 84 ? 4.120 -3.317 -5.858 1.00 90.06 84 HIS A C 1
ATOM 610 O O . HIS A 1 84 ? 3.897 -3.466 -4.654 1.00 90.06 84 HIS A O 1
ATOM 616 N N . GLU A 1 85 ? 3.256 -2.674 -6.645 1.00 88.94 85 GLU A N 1
ATOM 617 C CA . GLU A 1 85 ? 2.031 -2.058 -6.128 1.00 88.94 85 GLU A CA 1
ATOM 618 C C . GLU A 1 85 ? 1.053 -3.092 -5.543 1.00 88.94 85 GLU A C 1
ATOM 620 O O . GLU A 1 85 ? 0.352 -2.835 -4.559 1.00 88.94 85 GLU A O 1
ATOM 625 N N . GLY A 1 86 ? 1.016 -4.298 -6.119 1.00 90.94 86 GLY A N 1
ATOM 626 C CA . GLY A 1 86 ? 0.249 -5.418 -5.577 1.00 90.94 86 GLY A CA 1
ATOM 627 C C . GLY A 1 86 ? 0.668 -5.777 -4.148 1.00 90.94 86 GLY A C 1
ATOM 628 O O . GLY A 1 86 ? -0.192 -5.993 -3.290 1.00 90.94 86 GLY A O 1
ATOM 629 N N . LYS A 1 87 ? 1.973 -5.769 -3.858 1.00 92.94 87 LYS A N 1
ATOM 630 C CA . LYS A 1 87 ? 2.514 -6.027 -2.512 1.00 92.94 87 LYS A CA 1
ATOM 631 C C . LYS A 1 87 ? 2.166 -4.914 -1.527 1.00 92.94 87 LYS A C 1
ATOM 633 O O . LYS A 1 87 ? 1.794 -5.205 -0.392 1.00 92.94 87 LYS A O 1
ATOM 638 N N . HIS A 1 88 ? 2.193 -3.649 -1.947 1.00 92.06 88 HIS A N 1
ATOM 639 C CA . HIS A 1 88 ? 1.726 -2.546 -1.101 1.00 92.06 88 HIS A CA 1
ATOM 640 C C . HIS A 1 88 ? 0.257 -2.687 -0.704 1.00 92.06 88 HIS A C 1
ATOM 642 O O . HIS A 1 88 ? -0.101 -2.471 0.454 1.00 92.06 88 HIS A O 1
ATOM 648 N N . ARG A 1 89 ? -0.609 -3.105 -1.628 1.00 92.31 89 ARG A N 1
ATOM 649 C CA . ARG A 1 89 ? -2.001 -3.400 -1.280 1.00 92.31 89 ARG A CA 1
ATOM 650 C C . ARG A 1 89 ? -2.118 -4.542 -0.268 1.00 92.31 89 ARG A C 1
ATOM 652 O O . ARG A 1 89 ? -2.888 -4.416 0.683 1.00 92.31 89 ARG A O 1
ATOM 659 N N . GLN A 1 90 ? -1.346 -5.614 -0.430 1.00 93.69 90 GLN A N 1
ATOM 660 C CA . GLN A 1 90 ? -1.330 -6.724 0.530 1.00 93.69 90 GLN A CA 1
ATOM 661 C C . GLN A 1 90 ? -0.884 -6.274 1.929 1.00 93.69 90 GLN A C 1
ATOM 663 O O . GLN A 1 90 ? -1.448 -6.731 2.921 1.00 93.69 90 GLN A O 1
ATOM 668 N N . ILE A 1 91 ? 0.067 -5.337 2.030 1.00 94.25 91 ILE A N 1
ATOM 669 C CA . ILE A 1 91 ? 0.480 -4.734 3.309 1.00 94.25 91 ILE A CA 1
ATOM 670 C C . ILE A 1 91 ? -0.704 -4.053 4.002 1.00 94.25 91 ILE A C 1
ATOM 672 O O . ILE A 1 91 ? -0.905 -4.254 5.204 1.00 94.25 91 ILE A O 1
ATOM 676 N N . PHE A 1 92 ? -1.506 -3.278 3.265 1.00 92.62 92 PHE A N 1
ATOM 677 C CA . PHE A 1 92 ? -2.700 -2.647 3.825 1.00 92.62 92 PHE A CA 1
ATOM 678 C C . PHE A 1 92 ? -3.708 -3.674 4.337 1.00 92.62 92 PHE A C 1
ATOM 680 O O . PHE A 1 92 ? -4.187 -3.545 5.463 1.00 92.62 92 PHE A O 1
ATOM 687 N N . GLU A 1 93 ? -3.997 -4.704 3.544 1.00 92.31 93 GLU A N 1
ATOM 688 C CA . GLU A 1 93 ? -4.952 -5.757 3.900 1.00 92.31 93 GLU A CA 1
ATOM 689 C C . GLU A 1 93 ? -4.486 -6.547 5.137 1.00 92.31 93 GLU A C 1
ATOM 691 O O . GLU A 1 93 ? -5.246 -6.708 6.095 1.00 92.31 93 GLU A O 1
ATOM 696 N N . ALA A 1 94 ? -3.216 -6.958 5.177 1.00 94.44 94 ALA A N 1
ATOM 697 C CA . ALA A 1 94 ? -2.647 -7.711 6.294 1.00 94.44 94 ALA A CA 1
ATOM 698 C C . ALA A 1 94 ? -2.576 -6.882 7.586 1.00 94.44 94 ALA A C 1
ATOM 700 O O . ALA A 1 94 ? -2.939 -7.361 8.663 1.00 94.44 94 ALA A O 1
ATOM 701 N N . THR A 1 95 ? -2.150 -5.620 7.487 1.00 94.69 95 THR A N 1
ATOM 702 C CA . THR A 1 95 ? -2.051 -4.731 8.654 1.00 94.69 95 THR A CA 1
ATOM 703 C C . THR A 1 95 ? -3.435 -4.400 9.207 1.00 94.69 95 THR A C 1
ATOM 705 O O . THR A 1 95 ? -3.621 -4.364 10.423 1.00 94.69 95 THR A O 1
ATOM 708 N N . ALA A 1 96 ? -4.425 -4.206 8.334 1.00 94.31 96 ALA A N 1
ATOM 709 C CA . ALA A 1 96 ? -5.803 -3.972 8.740 1.00 94.31 96 ALA A CA 1
ATOM 710 C C . ALA A 1 96 ? -6.433 -5.192 9.420 1.00 94.31 96 ALA A C 1
ATOM 712 O O . ALA A 1 96 ? -7.087 -5.033 10.449 1.00 94.31 96 ALA A O 1
ATOM 713 N N . ALA A 1 97 ? -6.192 -6.402 8.908 1.00 94.75 97 ALA A N 1
ATOM 714 C CA . ALA A 1 97 ? -6.646 -7.631 9.555 1.00 94.75 97 ALA A CA 1
ATOM 715 C C . ALA A 1 97 ? -6.046 -7.779 10.964 1.00 94.75 97 ALA A C 1
ATOM 717 O O . ALA A 1 97 ? -6.770 -8.033 11.926 1.00 94.75 97 ALA A O 1
ATOM 718 N N . ALA A 1 98 ? -4.739 -7.537 11.114 1.00 93.50 98 ALA A N 1
ATOM 719 C CA . ALA A 1 98 ? -4.078 -7.561 12.417 1.00 93.50 98 ALA A CA 1
ATOM 720 C C . ALA A 1 98 ? -4.632 -6.487 13.372 1.00 93.50 98 ALA A C 1
ATOM 722 O O . ALA A 1 98 ? -4.870 -6.768 14.548 1.00 93.50 98 ALA A O 1
ATOM 723 N N . ALA A 1 99 ? -4.879 -5.273 12.871 1.00 93.62 99 ALA A N 1
ATOM 724 C CA . ALA A 1 99 ? -5.457 -4.184 13.653 1.00 93.62 99 ALA A CA 1
ATOM 725 C C . ALA A 1 99 ? -6.895 -4.487 14.099 1.00 93.62 99 ALA A C 1
ATOM 727 O O . ALA A 1 99 ? -7.236 -4.210 15.248 1.00 93.62 99 ALA A O 1
ATOM 728 N N . LEU A 1 100 ? -7.716 -5.093 13.235 1.00 94.75 100 LEU A N 1
ATOM 729 C CA . LEU A 1 100 ? -9.074 -5.514 13.575 1.00 94.75 100 LEU A CA 1
ATOM 730 C C . LEU A 1 100 ? -9.064 -6.565 14.689 1.00 94.75 100 LEU A C 1
ATOM 732 O O . LEU A 1 100 ? -9.724 -6.373 15.710 1.00 94.75 100 LEU A O 1
ATOM 736 N N . THR A 1 101 ? -8.256 -7.618 14.551 1.00 93.31 101 THR A N 1
ATOM 737 C CA . THR A 1 101 ? -8.086 -8.646 15.591 1.00 93.31 101 THR A CA 1
ATOM 738 C C . THR A 1 101 ? -7.602 -8.037 16.907 1.00 93.31 101 THR A C 1
ATOM 740 O O . THR A 1 101 ? -8.126 -8.347 17.975 1.00 93.31 101 THR A O 1
ATOM 743 N N . ALA A 1 102 ? -6.637 -7.115 16.859 1.00 91.06 102 ALA A N 1
ATOM 744 C CA . ALA A 1 102 ? -6.163 -6.426 18.053 1.00 91.06 102 ALA A CA 1
ATOM 745 C C . ALA A 1 102 ? -7.240 -5.526 18.678 1.00 91.06 102 ALA A C 1
ATOM 747 O O . ALA A 1 102 ? -7.299 -5.410 19.901 1.00 91.06 102 ALA A O 1
ATOM 748 N N . ALA A 1 103 ? -8.095 -4.892 17.874 1.00 92.62 103 ALA A N 1
ATOM 749 C CA . ALA A 1 103 ? -9.168 -4.033 18.358 1.00 92.62 103 ALA A CA 1
ATOM 750 C C . ALA A 1 103 ? -10.306 -4.825 19.014 1.00 92.62 103 ALA A C 1
ATOM 752 O O . ALA A 1 103 ? -10.907 -4.323 19.962 1.00 92.62 103 ALA A O 1
ATOM 753 N N . GLN A 1 104 ? -10.554 -6.073 18.600 1.00 92.75 104 GLN A N 1
ATOM 754 C CA . GLN A 1 104 ? -11.580 -6.939 19.201 1.00 92.75 104 GLN A CA 1
ATOM 755 C C . GLN A 1 104 ? -11.418 -7.113 20.719 1.00 92.75 104 GLN A C 1
ATOM 757 O O . GLN A 1 104 ? -12.412 -7.291 21.417 1.00 92.75 104 GLN A O 1
ATOM 762 N N . ARG A 1 105 ? -10.205 -6.955 21.271 1.00 93.62 105 ARG A N 1
ATOM 763 C CA . ARG A 1 105 ? -9.971 -6.971 22.730 1.00 93.62 105 ARG A CA 1
ATOM 764 C C . ARG A 1 105 ? -10.705 -5.866 23.501 1.00 93.62 105 ARG A C 1
ATOM 766 O O . ARG A 1 105 ? -10.777 -5.927 24.723 1.00 93.62 105 ARG A O 1
ATOM 773 N N . PHE A 1 106 ? -11.186 -4.831 22.812 1.00 93.19 106 PHE A N 1
ATOM 774 C CA . PHE A 1 106 ? -11.951 -3.739 23.411 1.00 93.19 106 PHE A CA 1
ATOM 775 C C . PHE A 1 106 ? -13.462 -4.018 23.449 1.00 93.19 106 PHE A C 1
ATOM 777 O O . PHE A 1 106 ? -14.189 -3.258 24.090 1.00 93.19 106 PHE A O 1
ATOM 784 N N . VAL A 1 107 ? -13.952 -5.095 22.823 1.00 93.69 107 VAL A N 1
ATOM 785 C CA . VAL A 1 107 ? -15.359 -5.517 22.940 1.00 93.69 107 VAL A CA 1
ATOM 786 C C . VAL A 1 107 ? -15.694 -5.807 24.407 1.00 93.69 107 VAL A C 1
ATOM 788 O O . VAL A 1 107 ? -14.892 -6.371 25.148 1.00 93.69 107 VAL A O 1
ATOM 791 N N . GLY A 1 108 ? -16.869 -5.362 24.854 1.00 92.06 108 GLY A N 1
ATOM 792 C CA . GLY A 1 108 ? -17.293 -5.420 26.255 1.00 92.06 108 GLY A CA 1
ATOM 793 C C . GLY A 1 108 ? -16.712 -4.312 27.144 1.00 92.06 108 GLY A C 1
ATOM 794 O O . GLY A 1 108 ? -17.126 -4.187 28.298 1.00 92.06 108 GLY A O 1
ATOM 795 N N . THR A 1 109 ? -15.805 -3.479 26.619 1.00 92.00 109 THR A N 1
ATOM 796 C CA . THR A 1 109 ? -15.232 -2.315 27.316 1.00 92.00 109 THR A CA 1
ATOM 797 C C . THR A 1 109 ? -15.840 -1.004 26.810 1.00 92.00 109 THR A C 1
ATOM 799 O O . THR A 1 109 ? -16.348 -0.947 25.693 1.00 92.00 109 THR A O 1
ATOM 802 N N . GLY A 1 110 ? -15.734 0.076 27.590 1.00 89.12 110 GLY A N 1
ATOM 803 C CA . GLY A 1 110 ? -16.109 1.434 27.163 1.00 89.12 110 GLY A CA 1
ATOM 804 C C . GLY A 1 110 ? -15.002 2.206 26.437 1.00 89.12 110 GLY A C 1
ATOM 805 O O . GLY A 1 110 ? -15.097 3.420 26.277 1.00 89.12 110 GLY A O 1
ATOM 806 N N . ASN A 1 111 ? -13.914 1.542 26.027 1.00 90.94 111 ASN A N 1
ATOM 807 C CA . ASN A 1 111 ? -12.709 2.213 25.532 1.00 90.94 111 ASN A CA 1
ATOM 808 C C . ASN A 1 111 ? -12.746 2.480 24.013 1.00 90.94 111 ASN A C 1
ATOM 810 O O . 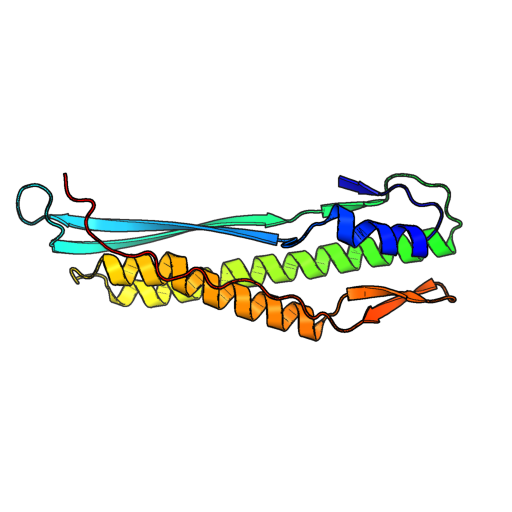ASN A 1 111 ? -11.877 2.043 23.253 1.00 90.94 111 ASN A O 1
ATOM 814 N N . THR A 1 112 ? -13.769 3.207 23.566 1.00 86.69 112 THR A N 1
ATOM 815 C CA . THR A 1 112 ? -14.012 3.542 22.149 1.00 86.69 112 THR A CA 1
ATOM 816 C C . THR A 1 112 ? -12.880 4.365 21.537 1.00 86.69 112 THR A C 1
ATOM 818 O O . THR A 1 112 ? -12.518 4.142 20.384 1.00 86.69 112 THR A O 1
ATOM 821 N N . THR A 1 113 ? -12.250 5.254 22.310 1.00 88.94 113 THR A N 1
ATOM 822 C CA . THR A 1 113 ? -11.096 6.045 21.857 1.00 88.94 113 THR A CA 1
ATOM 823 C C . THR A 1 113 ? -9.894 5.165 21.524 1.00 88.94 113 THR A C 1
ATOM 825 O O . THR A 1 113 ? -9.293 5.337 20.462 1.00 88.94 113 THR A O 1
ATOM 828 N N . ALA A 1 114 ? -9.542 4.201 22.384 1.00 88.69 114 ALA A N 1
ATOM 829 C CA . ALA A 1 114 ? -8.423 3.299 22.108 1.00 88.69 114 ALA A CA 1
ATOM 830 C C . ALA A 1 114 ? -8.726 2.351 20.941 1.00 88.69 114 ALA A C 1
ATOM 832 O O . ALA A 1 114 ? -7.847 2.122 20.110 1.00 88.69 114 ALA A O 1
ATOM 833 N N . ALA A 1 115 ? -9.965 1.855 20.842 1.00 89.25 115 ALA A N 1
ATOM 834 C CA . ALA A 1 115 ? -10.406 1.049 19.707 1.00 89.25 115 ALA A CA 1
ATOM 835 C C . ALA A 1 115 ? -10.295 1.834 18.388 1.00 89.25 115 ALA A C 1
ATOM 837 O O . ALA A 1 115 ? -9.688 1.356 17.432 1.00 89.25 115 ALA A O 1
ATOM 838 N N . ASN A 1 116 ? -10.781 3.077 18.356 1.00 89.00 116 ASN A N 1
ATOM 839 C CA . ASN A 1 116 ? -10.698 3.937 17.177 1.00 89.00 116 ASN A CA 1
ATOM 840 C C . ASN A 1 116 ? -9.242 4.280 16.810 1.00 89.00 116 ASN A C 1
ATOM 842 O O . ASN A 1 116 ? -8.849 4.188 15.648 1.00 89.00 116 ASN A O 1
ATOM 846 N N . LYS A 1 117 ? -8.403 4.624 17.796 1.00 89.00 117 LYS A N 1
ATOM 847 C CA . LYS A 1 117 ? -6.978 4.916 17.574 1.00 89.00 117 LYS A CA 1
ATOM 848 C C . LYS A 1 117 ? -6.235 3.715 16.975 1.00 89.00 117 LYS A C 1
ATOM 850 O O . LYS A 1 117 ? -5.460 3.903 16.034 1.00 89.00 117 LYS A O 1
ATOM 855 N N . ALA A 1 118 ? -6.510 2.507 17.476 1.00 89.12 118 ALA A N 1
ATOM 856 C CA . ALA A 1 118 ? -5.927 1.265 16.970 1.00 89.12 118 ALA A CA 1
ATOM 857 C C . ALA A 1 118 ? -6.298 1.008 15.499 1.00 89.12 118 ALA A C 1
ATOM 859 O O . ALA A 1 118 ? -5.441 0.621 14.711 1.00 89.12 118 ALA A O 1
ATOM 860 N N . LEU A 1 119 ? -7.552 1.279 15.123 1.00 92.31 119 LEU A N 1
ATOM 861 C CA . LEU A 1 119 ? -8.104 1.040 13.782 1.00 92.31 119 LEU A CA 1
ATOM 862 C C . LEU A 1 119 ? -7.839 2.168 12.773 1.00 92.31 119 LEU A C 1
ATOM 864 O O . LEU A 1 119 ? -8.218 2.049 11.611 1.00 92.31 119 LEU A O 1
ATOM 868 N N . THR A 1 120 ? -7.205 3.265 13.196 1.00 88.12 120 THR A N 1
ATOM 869 C CA . THR A 1 120 ? -6.930 4.423 12.331 1.00 88.12 120 THR A CA 1
ATOM 870 C C . THR A 1 120 ? -5.458 4.807 12.360 1.00 88.12 120 THR A C 1
ATOM 872 O O . THR A 1 120 ? -4.701 4.457 11.459 1.00 88.12 120 THR A O 1
ATOM 875 N N . THR A 1 121 ? -5.033 5.534 13.392 1.00 83.62 121 THR A N 1
ATOM 876 C CA . THR A 1 121 ? -3.711 6.165 13.451 1.00 83.62 121 THR A CA 1
ATOM 877 C C . THR A 1 121 ? -2.607 5.128 13.603 1.00 83.62 121 THR A C 1
ATOM 879 O O . THR A 1 121 ? -1.624 5.170 12.861 1.00 83.62 121 THR A O 1
ATOM 882 N N . ASP A 1 122 ? -2.788 4.172 14.516 1.00 88.00 122 ASP A N 1
ATOM 883 C CA . ASP A 1 122 ? -1.782 3.139 14.770 1.00 88.00 122 ASP A CA 1
ATOM 884 C C . ASP A 1 122 ? -1.676 2.179 13.582 1.00 88.00 122 ASP A C 1
ATOM 886 O O . ASP A 1 122 ? -0.566 1.896 13.132 1.00 88.00 122 ASP A O 1
ATOM 890 N N . LEU A 1 123 ? -2.816 1.768 13.011 1.00 90.12 123 LEU A N 1
ATOM 891 C CA . LEU A 1 123 ? -2.874 0.984 11.776 1.00 90.12 123 LEU A CA 1
ATOM 892 C C . LEU A 1 123 ? -2.130 1.700 10.643 1.00 90.12 123 LEU A C 1
ATOM 894 O O . LEU A 1 123 ? -1.217 1.127 10.053 1.00 90.12 123 LEU A O 1
ATOM 898 N N . LYS A 1 124 ? -2.461 2.967 10.365 1.00 89.62 124 LYS A N 1
ATOM 899 C CA . LYS A 1 124 ? -1.824 3.733 9.285 1.00 89.62 124 LYS A CA 1
ATOM 900 C C . LYS A 1 124 ? -0.318 3.875 9.498 1.00 89.62 124 LYS A C 1
ATOM 902 O O . LYS A 1 124 ? 0.441 3.745 8.545 1.00 89.62 124 LYS A O 1
ATOM 907 N N . CYS A 1 125 ? 0.127 4.096 10.733 1.00 89.38 125 CYS A N 1
ATOM 908 C CA . CYS A 1 125 ? 1.552 4.152 11.048 1.00 89.38 125 CYS A CA 1
ATOM 909 C C . CYS A 1 125 ? 2.245 2.792 10.858 1.00 89.38 125 CYS A C 1
ATOM 911 O O . CYS A 1 125 ? 3.339 2.734 10.298 1.00 89.38 125 CYS A O 1
ATOM 913 N N . ALA A 1 126 ? 1.613 1.695 11.285 1.00 91.69 126 ALA A N 1
ATOM 914 C CA . ALA A 1 126 ? 2.140 0.346 11.096 1.00 91.69 126 ALA A CA 1
ATOM 915 C C . ALA A 1 126 ? 2.249 -0.015 9.609 1.00 91.69 126 ALA A C 1
ATOM 917 O O . ALA A 1 126 ? 3.305 -0.475 9.180 1.00 91.69 126 ALA A O 1
ATOM 918 N N . ALA A 1 127 ? 1.206 0.266 8.824 1.00 92.06 127 ALA A N 1
ATOM 919 C CA . ALA A 1 127 ? 1.212 0.046 7.384 1.00 92.06 127 ALA A CA 1
ATOM 920 C C . ALA A 1 127 ? 2.339 0.855 6.736 1.00 92.06 127 ALA A C 1
ATOM 922 O O . ALA A 1 127 ? 3.185 0.280 6.060 1.00 92.06 127 ALA A O 1
ATOM 923 N N . ASN A 1 128 ? 2.424 2.162 7.013 1.00 90.31 128 ASN A N 1
ATOM 924 C CA . ASN A 1 128 ? 3.454 3.045 6.457 1.00 90.31 128 ASN A CA 1
ATOM 925 C C . ASN A 1 128 ? 4.876 2.526 6.704 1.00 90.31 128 ASN A C 1
ATOM 927 O O . ASN A 1 128 ? 5.677 2.505 5.777 1.00 90.31 128 ASN A O 1
ATOM 931 N N . LYS A 1 129 ? 5.181 2.022 7.905 1.00 90.44 129 LYS A N 1
ATOM 932 C CA . LYS A 1 129 ? 6.491 1.408 8.188 1.00 90.44 129 LYS A CA 1
ATOM 933 C C . LYS A 1 129 ? 6.770 0.164 7.343 1.00 90.44 129 LYS A C 1
ATOM 935 O O . LYS A 1 129 ? 7.908 -0.045 6.938 1.00 90.44 129 LYS A O 1
ATOM 940 N N . GLN A 1 130 ? 5.755 -0.657 7.083 1.00 92.12 130 GLN A N 1
ATOM 941 C CA . GLN A 1 130 ? 5.890 -1.827 6.214 1.00 92.12 130 GLN A CA 1
ATOM 942 C C . GLN A 1 130 ? 6.061 -1.420 4.742 1.00 92.12 130 GLN A C 1
ATOM 944 O O . GLN A 1 130 ? 6.853 -2.039 4.038 1.00 92.12 130 GLN A O 1
ATOM 949 N N . HIS A 1 131 ? 5.396 -0.348 4.288 1.00 90.88 131 HIS A N 1
ATOM 950 C CA . HIS A 1 131 ? 5.641 0.232 2.961 1.00 90.88 131 HIS A CA 1
ATOM 951 C C . HIS A 1 131 ? 7.092 0.718 2.829 1.00 90.88 131 HIS A C 1
ATOM 953 O O . HIS A 1 131 ? 7.763 0.334 1.880 1.00 90.88 131 HIS A O 1
ATOM 959 N N . GLU A 1 132 ? 7.612 1.465 3.813 1.00 89.75 132 GLU A N 1
ATOM 960 C CA . GLU A 1 132 ? 9.019 1.903 3.813 1.00 89.75 132 GLU A CA 1
ATOM 961 C C . GLU A 1 132 ? 9.998 0.720 3.769 1.00 89.75 132 GLU A C 1
ATOM 963 O O . GLU A 1 132 ? 11.027 0.788 3.099 1.00 89.75 132 GLU A O 1
ATOM 968 N N . ALA A 1 133 ? 9.695 -0.366 4.488 1.00 90.06 133 ALA A N 1
ATOM 969 C CA . ALA A 1 133 ? 10.524 -1.566 4.490 1.00 90.06 133 ALA A CA 1
ATOM 970 C C . ALA A 1 133 ? 10.524 -2.267 3.122 1.00 90.06 133 ALA A C 1
ATOM 972 O O . ALA A 1 133 ? 11.589 -2.671 2.650 1.00 90.06 133 ALA A O 1
ATOM 973 N N . LEU A 1 134 ? 9.357 -2.370 2.473 1.00 90.56 134 LEU A N 1
ATOM 974 C CA . LEU A 1 134 ? 9.249 -2.925 1.125 1.00 90.56 134 LEU A CA 1
ATOM 975 C C . LEU A 1 134 ? 10.024 -2.073 0.113 1.00 90.56 134 LEU A C 1
ATOM 977 O O . LEU A 1 134 ? 10.799 -2.617 -0.669 1.00 90.56 134 LEU A O 1
ATOM 981 N N . ASP A 1 135 ? 9.878 -0.750 0.166 1.00 88.62 135 ASP A N 1
ATOM 982 C CA . ASP A 1 135 ? 10.583 0.169 -0.730 1.00 88.62 135 ASP A CA 1
ATOM 983 C C . ASP A 1 135 ? 12.097 0.090 -0.554 1.00 88.62 135 ASP A C 1
ATOM 985 O O . ASP A 1 135 ? 12.841 0.074 -1.534 1.00 88.62 135 ASP A O 1
ATOM 989 N N . ALA A 1 136 ? 12.572 0.016 0.691 1.00 87.25 136 ALA A N 1
ATOM 990 C CA . ALA A 1 136 ? 13.992 -0.135 0.982 1.00 87.25 136 ALA A CA 1
ATOM 991 C C . ALA A 1 136 ? 14.549 -1.465 0.446 1.00 87.25 136 ALA A C 1
ATOM 993 O O . ALA A 1 136 ? 15.685 -1.505 -0.030 1.00 87.25 136 ALA A 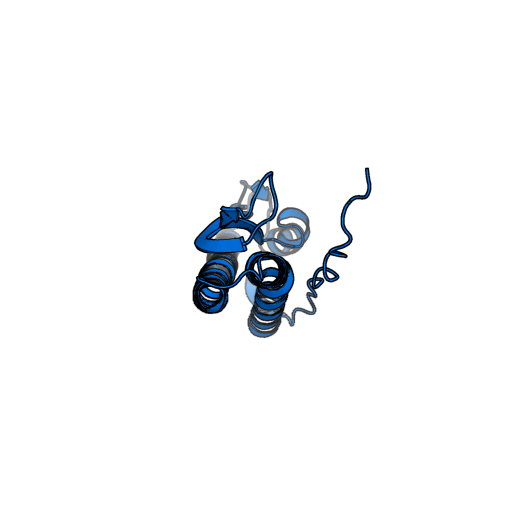O 1
ATOM 994 N N . GLN A 1 137 ? 13.755 -2.540 0.501 1.00 88.81 137 GLN A N 1
ATOM 995 C CA . GLN A 1 137 ? 14.131 -3.857 -0.013 1.00 88.81 137 GLN A CA 1
ATOM 996 C C . GLN A 1 137 ? 14.116 -3.912 -1.545 1.00 88.81 137 GLN A C 1
ATOM 998 O O . GLN A 1 137 ? 15.013 -4.500 -2.152 1.00 88.81 137 GLN A O 1
ATOM 1003 N N . GLU A 1 138 ? 13.086 -3.355 -2.180 1.00 86.81 138 GLU A N 1
ATOM 1004 C CA . GLU A 1 138 ? 12.874 -3.501 -3.620 1.00 86.81 138 GLU A CA 1
ATOM 1005 C C . GLU A 1 138 ? 13.505 -2.392 -4.452 1.00 86.81 138 GLU A C 1
ATOM 1007 O O . GLU A 1 138 ? 13.870 -2.654 -5.596 1.00 86.81 138 GLU A O 1
ATOM 1012 N N . GLY A 1 139 ? 13.687 -1.202 -3.887 1.00 84.31 139 GLY A N 1
ATOM 1013 C CA . GLY A 1 139 ? 14.326 -0.077 -4.550 1.00 84.31 139 GLY A CA 1
ATOM 1014 C C . GLY A 1 139 ? 13.518 0.549 -5.694 1.00 84.31 139 GLY A C 1
ATOM 1015 O O . GLY A 1 139 ? 12.462 0.077 -6.100 1.00 84.31 139 GLY A O 1
ATOM 1016 N N . LEU A 1 140 ? 14.055 1.637 -6.239 1.00 82.38 140 LEU A N 1
ATOM 1017 C CA . LEU A 1 140 ? 13.547 2.335 -7.414 1.00 82.38 140 LEU A CA 1
ATOM 1018 C C . LEU A 1 140 ? 13.992 1.622 -8.691 1.00 82.38 140 LEU A C 1
ATOM 1020 O O . LEU A 1 140 ? 15.185 1.355 -8.871 1.00 82.38 140 LEU A O 1
ATOM 1024 N N . LEU A 1 141 ? 13.047 1.365 -9.594 1.00 83.12 141 LEU A N 1
ATOM 1025 C CA . LEU A 1 141 ? 13.342 0.812 -10.914 1.00 83.12 141 LEU A CA 1
ATOM 1026 C C . LEU A 1 141 ? 14.202 1.781 -11.735 1.00 83.12 141 LEU A C 1
ATOM 1028 O O . LEU A 1 141 ? 13.997 2.994 -11.739 1.00 83.12 141 LEU A O 1
ATOM 1032 N N . SER A 1 142 ? 15.179 1.230 -12.445 1.00 83.38 142 SER A N 1
ATOM 1033 C CA . SER A 1 142 ? 16.074 1.953 -13.343 1.00 83.38 142 SER A CA 1
ATOM 1034 C C . SER A 1 142 ? 16.443 1.055 -14.521 1.00 83.38 142 SER A C 1
ATOM 1036 O O . SER A 1 142 ? 16.341 -0.166 -14.429 1.00 83.38 142 SER A O 1
ATOM 1038 N N . VAL A 1 143 ? 16.886 1.641 -15.628 1.00 85.06 143 VAL A N 1
ATOM 1039 C CA . VAL A 1 143 ? 17.349 0.905 -16.809 1.00 85.06 143 VAL A CA 1
ATOM 1040 C C . VAL A 1 143 ? 18.790 1.309 -17.081 1.00 85.06 143 VAL A C 1
ATOM 1042 O O . VAL A 1 143 ? 19.110 2.498 -17.043 1.00 85.06 143 VAL A O 1
ATOM 1045 N N . ASP A 1 144 ? 19.669 0.333 -17.299 1.00 84.38 144 ASP A N 1
ATOM 1046 C CA . ASP A 1 144 ? 21.066 0.598 -17.648 1.00 84.38 144 ASP A CA 1
ATOM 1047 C C . ASP A 1 144 ? 21.278 0.782 -19.164 1.00 84.38 144 ASP A C 1
ATOM 1049 O O . ASP A 1 144 ? 20.363 0.630 -19.974 1.00 84.38 144 ASP A O 1
ATOM 1053 N N . ALA A 1 145 ? 22.513 1.105 -19.564 1.00 79.94 145 ALA A N 1
ATOM 1054 C CA . ALA A 1 145 ? 22.874 1.305 -20.971 1.00 79.94 145 ALA A CA 1
ATOM 1055 C C . ALA A 1 145 ? 22.696 0.043 -21.846 1.00 79.94 145 ALA A C 1
ATOM 1057 O O . ALA A 1 145 ? 22.659 0.147 -23.070 1.00 79.94 145 ALA A O 1
ATOM 1058 N N . GLY A 1 146 ? 22.584 -1.141 -21.234 1.00 84.25 146 GLY A N 1
ATOM 1059 C CA . GLY A 1 146 ? 22.302 -2.414 -21.895 1.00 84.25 146 GLY A CA 1
ATOM 1060 C C . GLY A 1 146 ? 20.814 -2.776 -21.945 1.00 84.25 146 GLY A C 1
ATOM 1061 O O . GLY A 1 146 ? 20.496 -3.888 -22.363 1.00 84.25 146 GLY A O 1
ATOM 1062 N N . LEU A 1 147 ? 19.916 -1.866 -21.541 1.00 85.56 147 LEU A N 1
ATOM 1063 C CA . LEU A 1 147 ? 18.468 -2.076 -21.406 1.00 85.56 147 LEU A CA 1
ATOM 1064 C C . LEU A 1 147 ? 18.077 -3.102 -20.335 1.00 85.56 147 LEU A C 1
ATOM 1066 O O . LEU A 1 147 ? 16.969 -3.637 -20.361 1.00 85.56 147 LEU A O 1
ATOM 1070 N N . LYS A 1 148 ? 18.959 -3.367 -19.370 1.00 86.81 148 LYS A N 1
ATOM 1071 C CA . LYS A 1 148 ? 18.642 -4.242 -18.245 1.00 86.81 148 LYS A CA 1
ATOM 1072 C C . LYS A 1 148 ? 17.867 -3.465 -17.187 1.00 86.81 148 LYS A C 1
ATOM 1074 O O . LYS A 1 148 ? 18.304 -2.398 -16.745 1.00 86.81 148 LYS A O 1
ATOM 1079 N N . VAL A 1 149 ? 16.751 -4.033 -16.735 1.00 84.25 149 VAL A N 1
ATOM 1080 C CA . VAL A 1 149 ? 16.007 -3.509 -15.588 1.00 84.25 149 VAL A CA 1
ATOM 1081 C C . VAL A 1 149 ? 16.813 -3.766 -14.315 1.00 84.25 149 VAL A C 1
ATOM 1083 O O . VAL A 1 149 ? 17.236 -4.883 -14.010 1.00 84.25 149 VAL A O 1
ATOM 1086 N N . THR A 1 150 ? 17.065 -2.699 -13.571 1.00 84.50 150 THR A N 1
ATOM 1087 C CA . THR A 1 150 ? 17.836 -2.689 -12.329 1.00 84.50 150 THR A CA 1
ATOM 1088 C C . THR A 1 150 ? 17.062 -1.966 -11.235 1.00 84.50 150 THR A C 1
ATOM 1090 O O . THR A 1 150 ? 16.041 -1.323 -11.484 1.00 84.50 150 THR A O 1
ATOM 1093 N N . LYS A 1 151 ? 17.546 -2.092 -10.000 1.00 82.25 151 LYS A N 1
ATOM 1094 C CA . LYS A 1 151 ? 16.955 -1.483 -8.809 1.00 82.25 151 LYS A CA 1
ATOM 1095 C C . LYS A 1 151 ? 18.013 -0.647 -8.094 1.00 82.25 151 LYS A C 1
ATOM 1097 O O . LYS A 1 151 ? 19.152 -1.088 -7.952 1.00 82.25 151 LYS A O 1
ATOM 1102 N N . LYS A 1 152 ? 17.649 0.556 -7.654 1.00 80.38 152 LYS A N 1
ATOM 1103 C CA . LYS A 1 152 ? 18.484 1.452 -6.831 1.00 80.38 152 LYS A CA 1
ATOM 1104 C C . LYS A 1 152 ? 17.841 1.631 -5.461 1.00 80.38 152 LYS A C 1
ATOM 1106 O O . LYS A 1 152 ? 16.627 1.569 -5.366 1.00 80.38 152 LYS A O 1
ATOM 1111 N N . ALA A 1 153 ? 18.615 1.864 -4.403 1.00 75.38 153 ALA A N 1
ATOM 1112 C CA . ALA A 1 153 ? 18.053 2.017 -3.057 1.00 75.38 153 ALA A CA 1
ATOM 1113 C C . ALA A 1 153 ? 16.958 3.107 -3.004 1.00 75.38 153 ALA A C 1
ATOM 1115 O O . ALA A 1 153 ? 17.155 4.204 -3.529 1.00 75.38 153 ALA A O 1
ATOM 1116 N N . SER A 1 154 ? 15.823 2.805 -2.362 1.00 76.31 154 SER A N 1
ATOM 1117 C CA . SER A 1 154 ? 14.765 3.784 -2.085 1.00 76.31 154 SER A CA 1
ATOM 1118 C C . SER A 1 154 ? 14.925 4.351 -0.675 1.00 76.31 154 SER A C 1
ATOM 1120 O O . SER A 1 154 ? 15.125 3.608 0.284 1.00 76.31 154 SER A O 1
ATOM 1122 N N . GLY A 1 155 ? 14.832 5.676 -0.550 1.00 70.62 155 GLY A N 1
ATOM 1123 C CA . GLY A 1 155 ? 14.807 6.396 0.72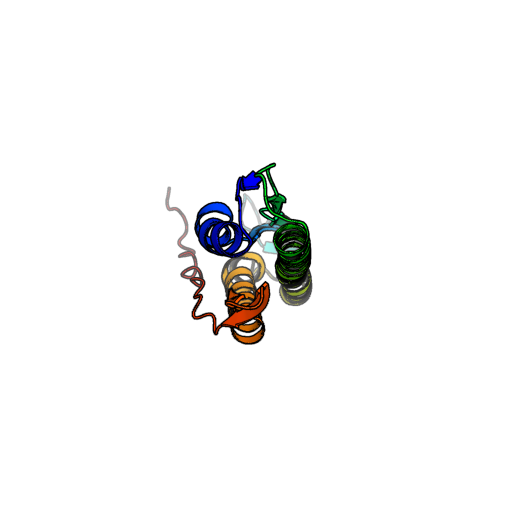7 1.00 70.62 155 GLY A CA 1
ATOM 1124 C C . GLY A 1 155 ? 13.415 6.903 1.105 1.00 70.62 155 GLY A C 1
ATOM 1125 O O . GLY A 1 155 ? 13.320 7.861 1.872 1.00 70.62 155 GLY A O 1
ATOM 1126 N N . ALA A 1 156 ? 12.352 6.337 0.521 1.00 79.56 156 ALA A N 1
ATOM 1127 C CA . ALA A 1 156 ? 10.984 6.792 0.741 1.00 79.56 156 ALA A CA 1
ATOM 1128 C C . ALA A 1 156 ? 10.614 6.771 2.234 1.00 79.56 156 ALA A C 1
ATOM 1130 O O . ALA A 1 156 ? 10.958 5.848 2.976 1.00 79.56 156 ALA A O 1
ATOM 1131 N N . LYS A 1 157 ? 9.928 7.831 2.671 1.00 82.00 157 LYS A N 1
ATOM 1132 C CA . LYS A 1 157 ? 9.427 7.993 4.035 1.00 82.00 157 LYS A CA 1
ATOM 1133 C C . LYS A 1 157 ? 7.965 8.387 4.009 1.00 82.00 157 LYS A C 1
ATOM 1135 O O . LYS A 1 157 ? 7.582 9.322 3.306 1.00 82.00 157 LYS A O 1
ATOM 1140 N N . TYR A 1 158 ? 7.170 7.694 4.811 1.00 82.38 158 TYR A N 1
ATOM 1141 C CA . TYR A 1 158 ? 5.733 7.872 4.897 1.00 82.38 158 TYR A CA 1
ATOM 1142 C C . TYR A 1 158 ? 5.367 8.356 6.303 1.00 82.38 158 TYR A C 1
ATOM 1144 O O . TYR A 1 158 ? 5.664 7.687 7.294 1.00 82.38 158 TYR A O 1
ATOM 1152 N N . PRO A 1 159 ? 4.705 9.517 6.440 1.00 76.62 159 PRO A N 1
ATOM 1153 C CA . PRO A 1 159 ? 4.440 10.092 7.751 1.00 76.62 159 PRO A CA 1
ATOM 1154 C C . PRO A 1 159 ? 3.506 9.194 8.566 1.00 76.62 159 PRO A C 1
ATOM 1156 O O . PRO A 1 159 ? 2.445 8.787 8.089 1.00 76.62 159 PRO A O 1
ATOM 1159 N N . CYS A 1 160 ? 3.847 8.932 9.826 1.00 77.75 160 CYS A N 1
ATOM 1160 C CA . CYS A 1 160 ? 2.855 8.455 10.784 1.00 77.75 160 CYS A CA 1
ATOM 1161 C C . CYS A 1 160 ? 1.938 9.632 11.149 1.00 77.75 160 CYS A C 1
ATOM 1163 O O . CYS A 1 160 ? 2.454 10.696 11.505 1.00 77.75 160 CYS A O 1
ATOM 1165 N N . PRO A 1 161 ? 0.602 9.490 11.063 1.00 67.94 161 PRO A N 1
ATOM 1166 C CA . PRO A 1 161 ? -0.293 10.547 11.511 1.00 67.94 161 PRO A CA 1
ATOM 1167 C C . PRO A 1 161 ? 0.003 10.860 12.978 1.00 67.94 161 PRO A C 1
ATOM 1169 O O . PRO A 1 161 ? 0.147 9.938 13.785 1.00 67.94 161 PRO A O 1
ATOM 1172 N N . ALA A 1 162 ? 0.086 12.144 13.332 1.00 59.84 162 ALA A N 1
ATOM 1173 C CA . ALA A 1 162 ? 0.048 12.523 14.737 1.00 59.84 162 ALA A CA 1
ATOM 1174 C C . ALA A 1 162 ? -1.242 11.946 15.341 1.00 59.84 162 ALA A C 1
ATOM 1176 O O . ALA A 1 162 ? -2.285 11.977 14.681 1.00 59.84 162 ALA A O 1
ATOM 1177 N N . ALA A 1 163 ? -1.169 11.391 16.556 1.00 53.47 163 ALA A N 1
ATOM 1178 C CA . ALA A 1 163 ? -2.356 10.914 17.257 1.00 53.47 163 ALA A CA 1
ATOM 1179 C C . ALA A 1 163 ? -3.411 12.023 17.211 1.00 53.47 163 ALA A C 1
ATOM 1181 O O . ALA A 1 163 ? -3.149 13.130 17.684 1.00 53.47 163 ALA A O 1
ATOM 1182 N N . ALA A 1 164 ? -4.560 11.753 16.581 1.00 46.28 164 ALA A N 1
ATOM 1183 C CA . ALA A 1 164 ? -5.650 12.712 16.559 1.00 46.28 164 ALA A CA 1
ATOM 1184 C C . ALA A 1 164 ? -5.923 13.108 18.011 1.00 46.28 164 ALA A C 1
ATOM 1186 O O . ALA A 1 164 ? -6.154 12.234 18.849 1.00 46.28 164 ALA A O 1
ATOM 1187 N N . ALA A 1 165 ? -5.821 14.403 18.319 1.00 37.41 165 ALA A N 1
ATOM 1188 C CA . ALA A 1 165 ? -6.140 14.908 19.639 1.00 37.41 165 ALA A CA 1
ATOM 1189 C C . ALA A 1 165 ? -7.606 14.563 19.906 1.00 37.41 165 ALA A C 1
ATOM 1191 O O . ALA A 1 165 ? -8.518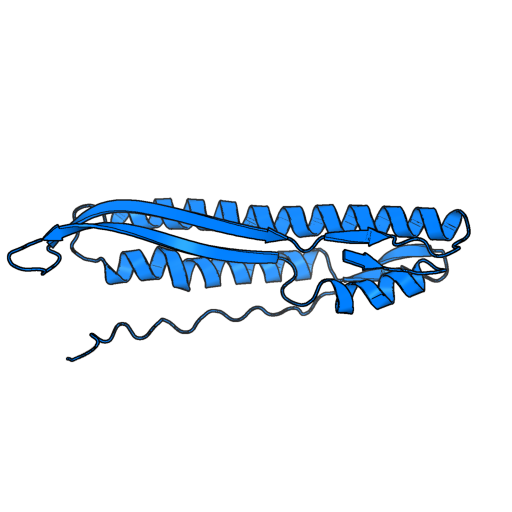 15.209 19.394 1.00 37.41 165 ALA A O 1
ATOM 1192 N N . SER A 1 166 ? -7.835 13.499 20.670 1.00 41.19 166 SER A N 1
ATOM 1193 C CA . SER A 1 166 ? -9.136 13.119 21.197 1.00 41.19 166 SER A CA 1
ATOM 1194 C C . SER A 1 166 ? -9.499 14.106 22.303 1.00 41.19 166 SER A C 1
ATOM 1196 O O . SER A 1 166 ? -9.492 13.773 23.484 1.00 41.19 166 SER A O 1
ATOM 1198 N N . GLY A 1 167 ? -9.725 15.359 21.920 1.00 38.56 167 GLY A N 1
ATOM 1199 C CA . GLY A 1 167 ? -10.399 16.344 22.743 1.00 38.56 167 GLY A CA 1
ATOM 1200 C C . GLY A 1 167 ? -11.881 16.315 22.382 1.00 38.56 167 GLY A C 1
ATOM 1201 O O . GLY A 1 167 ? -12.198 16.318 21.189 1.00 38.56 167 GLY A O 1
ATOM 1202 N N . PRO A 1 168 ? -12.805 16.275 23.356 1.00 38.31 168 PRO A N 1
ATOM 1203 C CA . PRO A 1 168 ? -14.209 16.484 23.050 1.00 38.31 168 PRO A CA 1
ATOM 1204 C C . PRO A 1 168 ? -14.346 17.832 22.338 1.00 38.31 168 PRO A C 1
ATOM 1206 O O . PRO A 1 168 ? -13.834 18.850 22.810 1.00 38.31 168 PRO A O 1
ATOM 1209 N N . LYS A 1 169 ? -15.027 17.835 21.189 1.00 40.56 169 LYS A N 1
ATOM 1210 C CA . LYS A 1 169 ? -15.496 19.072 20.567 1.00 40.56 169 LYS A CA 1
ATOM 1211 C C . LYS A 1 169 ? -16.489 19.674 21.561 1.00 40.56 169 LYS A C 1
ATOM 1213 O O . LYS A 1 169 ? -17.599 19.169 21.706 1.00 40.56 169 LYS A O 1
ATOM 1218 N N . LYS A 1 170 ? -16.035 20.653 22.345 1.00 34.75 170 LYS A N 1
ATOM 1219 C CA . LYS A 1 170 ? -16.895 21.379 23.280 1.00 34.75 170 LYS A CA 1
ATOM 1220 C C . LYS A 1 170 ? -17.950 22.133 22.446 1.00 34.75 170 LYS A C 1
ATOM 1222 O O . LYS A 1 170 ? -17.560 22.663 21.402 1.00 34.75 170 LYS A O 1
ATOM 1227 N N . PRO A 1 171 ? -19.236 22.111 22.842 1.00 49.34 171 PRO A N 1
ATOM 1228 C CA . PRO A 1 171 ? -20.293 22.860 22.162 1.00 49.34 171 PRO A CA 1
ATOM 1229 C C . PRO A 1 171 ? -20.007 24.363 22.136 1.00 49.34 171 PRO A C 1
ATOM 1231 O O . PRO A 1 171 ? -19.341 24.854 23.082 1.00 49.34 171 PRO A O 1
#

Secondary structure (DSSP, 8-state):
-EE--SSHHHHHHHHHHHH-SSSEEEEEEEEEEEEESSSS-EEEEEEEEEEEEEEEPPPEE------HHHHHHHHHHHHHHHHHHHHHHHHHHHHHHHHHHHHHTTTTSS-HHHHHHIIIIIHHHHHHHHHHHHHHHH-EEEE-TT--EEEE------PPPPPP-------

pLDDT: mean 84.97, std 12.06, range [34.75, 95.31]

Radius of gyration: 21.53 Å; chains: 1; bounding box: 52×32×61 Å

Foldseek 3Di:
DEDADQFLQSLLVCVDVQCDPPQKDKDKDKDWDADADPPPHGFFTADIDIDIDMDGDAYDHDDYNYDPLRVVLNVVVSVVSVVLSVVLVVLLVVLQVVLRVVLCVRGGHSPVLVSVLSRHQVSQVSSQVVNQVSCQVFARWHADPVSDIDHDGDPDHDDRDDRPPPDPPDD